Protein AF-A0A2G9T451-F1 (afdb_monomer)

Organism: Teladorsagia circumcincta (NCBI:txid45464)

Radius of gyration: 22.0 Å; Cα contacts (8 Å, |Δi|>4): 60; chains: 1; bounding box: 60×36×50 Å

Structure (mmCIF, N/CA/C/O backbone):
data_AF-A0A2G9T451-F1
#
_entry.id   AF-A0A2G9T451-F1
#
loop_
_atom_site.group_PDB
_atom_site.id
_atom_site.type_symbol
_atom_site.label_atom_id
_atom_site.label_alt_id
_atom_site.label_comp_id
_atom_site.label_asym_id
_atom_site.label_entity_id
_atom_site.label_seq_id
_atom_site.pdbx_PDB_ins_code
_atom_site.Cartn_x
_atom_site.Cartn_y
_atom_site.Cartn_z
_atom_site.occupancy
_atom_site.B_iso_or_equiv
_atom_site.auth_seq_id
_atom_site.auth_comp_id
_atom_site.auth_asym_id
_atom_site.auth_atom_id
_atom_site.pdbx_PDB_model_num
ATOM 1 N N . MET A 1 1 ? -23.391 9.077 10.891 1.00 82.62 1 MET A N 1
ATOM 2 C CA . MET A 1 1 ? -23.750 10.332 10.188 1.00 82.62 1 MET A CA 1
ATOM 3 C C . MET A 1 1 ? -24.499 11.308 11.087 1.00 82.62 1 MET A C 1
ATOM 5 O O . MET A 1 1 ? -24.360 12.505 10.903 1.00 82.62 1 MET A O 1
ATOM 9 N N . ASP A 1 2 ? -25.255 10.810 12.063 1.00 95.25 2 ASP A N 1
ATOM 10 C CA . ASP A 1 2 ? -26.165 11.557 12.947 1.00 95.25 2 ASP A CA 1
ATOM 11 C C . ASP A 1 2 ? -25.881 11.336 14.452 1.00 95.25 2 ASP A C 1
ATOM 13 O O . ASP A 1 2 ? -26.636 11.789 15.303 1.00 95.25 2 ASP A O 1
ATOM 17 N N . GLY A 1 3 ? -24.816 10.602 14.792 1.00 92.62 3 GLY A N 1
ATOM 18 C CA . GLY A 1 3 ? -24.453 10.269 16.174 1.00 92.62 3 GLY A CA 1
ATOM 19 C C . GLY A 1 3 ? -25.285 9.155 16.824 1.00 92.62 3 GLY A C 1
ATOM 20 O O . GLY A 1 3 ? -24.978 8.771 17.946 1.00 92.62 3 GLY A O 1
ATOM 21 N N . THR A 1 4 ? -26.286 8.592 16.137 1.00 96.25 4 THR A N 1
ATOM 22 C CA . THR A 1 4 ? -27.133 7.511 16.685 1.00 96.25 4 THR A CA 1
ATOM 23 C C . THR A 1 4 ? -26.531 6.124 16.489 1.00 96.25 4 THR A C 1
ATOM 25 O O . THR A 1 4 ? -26.974 5.158 17.100 1.00 96.25 4 THR A O 1
ATOM 28 N N . GLY A 1 5 ? -25.541 6.019 15.599 1.00 91.62 5 GLY A N 1
ATOM 29 C CA . GLY A 1 5 ? -24.953 4.744 15.208 1.00 91.62 5 GLY A CA 1
ATOM 30 C C . GLY A 1 5 ? -25.842 3.906 14.288 1.00 91.62 5 GLY A C 1
ATOM 31 O O . GLY A 1 5 ? -25.528 2.743 14.106 1.00 91.62 5 GLY A O 1
ATOM 32 N N . THR A 1 6 ? -26.915 4.468 13.712 1.00 93.44 6 THR A N 1
ATOM 33 C CA . THR A 1 6 ? -27.833 3.743 12.803 1.00 93.44 6 THR A CA 1
ATOM 34 C C . THR A 1 6 ? -27.507 3.970 11.326 1.00 93.44 6 THR A C 1
ATOM 36 O O . THR A 1 6 ? -27.717 3.091 10.499 1.00 93.44 6 THR A O 1
ATOM 39 N N . TYR A 1 7 ? -26.983 5.150 10.981 1.00 93.19 7 TYR A N 1
ATOM 40 C CA . TYR A 1 7 ? -26.692 5.527 9.598 1.00 93.19 7 TYR A CA 1
ATOM 41 C C . TYR A 1 7 ? -25.211 5.857 9.431 1.00 93.19 7 TYR A C 1
ATOM 43 O O . TYR A 1 7 ? -24.685 6.780 10.071 1.00 93.19 7 TYR A O 1
ATOM 51 N N . TRP A 1 8 ? -24.537 5.142 8.533 1.00 93.19 8 TRP A N 1
ATOM 52 C CA . TRP A 1 8 ? -23.125 5.328 8.210 1.00 93.19 8 TRP A CA 1
ATOM 53 C C . TRP A 1 8 ? -22.883 5.205 6.706 1.00 93.19 8 TRP A C 1
ATOM 55 O O . TRP A 1 8 ? -23.667 4.611 5.971 1.00 93.19 8 TRP A O 1
ATOM 65 N N . ILE A 1 9 ? -21.782 5.798 6.254 1.00 94.00 9 ILE A N 1
ATOM 66 C CA . ILE A 1 9 ? -21.193 5.481 4.957 1.00 94.00 9 ILE A CA 1
ATOM 67 C C . ILE A 1 9 ? -20.040 4.532 5.259 1.00 94.00 9 ILE A C 1
ATOM 69 O O . ILE A 1 9 ? -19.106 4.912 5.963 1.00 94.00 9 ILE A O 1
ATOM 73 N N . ASP A 1 10 ? -20.140 3.301 4.769 1.00 94.94 10 ASP A N 1
ATOM 74 C CA . ASP A 1 10 ? -19.111 2.279 4.931 1.00 94.94 10 ASP A CA 1
ATOM 75 C C . ASP A 1 10 ? -18.232 2.225 3.677 1.00 94.94 10 ASP A C 1
ATOM 77 O O . ASP A 1 10 ? -18.734 2.100 2.560 1.00 94.94 10 ASP A O 1
ATOM 81 N N . MET A 1 11 ? -16.916 2.319 3.870 1.00 96.62 11 MET A N 1
ATOM 82 C CA . MET A 1 11 ? -15.927 2.196 2.796 1.00 96.62 11 MET A CA 1
ATOM 83 C C . MET A 1 11 ? -15.291 0.804 2.748 1.00 96.62 11 MET A C 1
ATOM 85 O O . MET A 1 11 ? -14.296 0.608 2.049 1.00 96.62 11 MET A O 1
ATOM 89 N N . SER A 1 12 ? -15.834 -0.167 3.480 1.00 96.88 12 SER A N 1
ATOM 90 C CA . SER A 1 12 ? -15.389 -1.554 3.438 1.00 96.88 12 SER A CA 1
ATOM 91 C C . SER A 1 12 ? -15.488 -2.125 2.018 1.00 96.88 12 SER A C 1
ATOM 93 O O . SER A 1 12 ? -16.419 -1.812 1.268 1.00 96.88 12 SER A O 1
ATOM 95 N N . PRO A 1 13 ? -14.530 -2.971 1.605 1.00 97.12 13 PRO A N 1
ATOM 96 C CA . PRO A 1 13 ? -14.589 -3.608 0.299 1.00 97.12 13 PRO A CA 1
ATOM 97 C C . PRO A 1 13 ? -15.793 -4.555 0.212 1.00 97.12 13 PRO A C 1
ATOM 99 O O . PRO A 1 13 ? -16.250 -5.098 1.217 1.00 97.12 13 PRO A O 1
ATOM 102 N N . LYS A 1 14 ? -16.254 -4.821 -1.017 1.00 96.88 14 LYS A N 1
ATOM 103 C CA . LYS A 1 14 ? -17.452 -5.632 -1.308 1.00 96.88 14 LYS A CA 1
ATOM 104 C C . LYS A 1 14 ? -17.496 -6.993 -0.601 1.00 96.88 14 LYS A C 1
ATOM 106 O O . LYS A 1 14 ? -18.569 -7.493 -0.305 1.00 96.88 14 LYS A O 1
ATOM 111 N N . TRP A 1 15 ? -16.346 -7.616 -0.361 1.00 96.81 15 TRP A N 1
ATOM 112 C CA . TRP A 1 15 ? -16.274 -8.928 0.289 1.00 96.81 15 TRP A CA 1
ATOM 113 C C . TRP A 1 15 ? -16.402 -8.874 1.820 1.00 96.81 15 TRP A C 1
ATOM 115 O O . TRP A 1 15 ? -16.557 -9.920 2.440 1.00 96.81 15 TRP A O 1
ATOM 125 N N . SER A 1 16 ? -16.318 -7.688 2.432 1.00 96.31 16 SER A N 1
ATOM 126 C CA . SER A 1 16 ? -16.315 -7.501 3.890 1.00 96.31 16 SER A CA 1
ATOM 127 C C . SER A 1 16 ? -17.609 -6.895 4.438 1.00 96.31 16 SER A C 1
ATOM 129 O O . SER A 1 16 ? -17.777 -6.855 5.655 1.00 96.31 16 SER A O 1
ATOM 131 N N . SER A 1 17 ? -18.496 -6.385 3.583 1.00 93.81 17 SER A N 1
ATOM 132 C CA . SER A 1 17 ? -19.707 -5.673 4.000 1.00 93.81 17 SER A CA 1
ATOM 133 C C . SER A 1 17 ? -20.854 -5.956 3.036 1.00 93.81 17 SER A C 1
ATOM 135 O O . SER A 1 17 ? -20.662 -5.966 1.819 1.00 93.81 17 SER A O 1
ATOM 137 N N . ASN A 1 18 ? -22.047 -6.188 3.587 1.00 90.62 18 ASN A N 1
ATOM 138 C CA . ASN A 1 18 ? -23.264 -6.416 2.803 1.00 90.62 18 ASN A CA 1
ATOM 139 C C . ASN A 1 18 ? -23.854 -5.108 2.249 1.00 90.62 18 ASN A C 1
ATOM 141 O O . ASN A 1 18 ? -24.587 -5.150 1.265 1.00 90.62 18 ASN A O 1
ATOM 145 N N . ASP A 1 19 ? -23.481 -3.960 2.821 1.00 90.94 19 ASP A N 1
ATOM 146 C CA . ASP A 1 19 ? -23.987 -2.627 2.459 1.00 90.94 19 ASP A CA 1
ATOM 147 C C . ASP A 1 19 ? -23.067 -1.913 1.447 1.00 90.94 19 ASP A C 1
ATOM 149 O O . ASP A 1 19 ? -22.908 -0.690 1.443 1.00 90.94 19 ASP A O 1
ATOM 153 N N . TYR A 1 20 ? -22.401 -2.687 0.587 1.00 94.88 20 TYR A N 1
ATOM 154 C CA . TYR A 1 20 ? -21.441 -2.164 -0.381 1.00 94.88 20 TYR A CA 1
ATOM 155 C C . TYR A 1 20 ? -22.114 -1.344 -1.488 1.00 94.88 20 TYR A C 1
ATOM 157 O O . TYR A 1 20 ? -23.026 -1.806 -2.180 1.00 94.88 20 TYR A O 1
ATOM 165 N N . HIS A 1 21 ? -21.542 -0.171 -1.760 1.00 96.00 21 HIS A N 1
ATOM 166 C CA . HIS A 1 21 ? -21.896 0.665 -2.900 1.00 96.00 21 HIS A CA 1
ATOM 167 C C . HIS A 1 21 ? -20.644 1.094 -3.666 1.00 96.00 21 HIS A C 1
ATOM 169 O O . HIS A 1 21 ? -19.669 1.557 -3.075 1.00 96.00 21 HIS A O 1
ATOM 175 N N . TRP A 1 22 ? -20.682 0.985 -4.995 1.00 96.12 22 TRP A N 1
ATOM 176 C CA . TRP A 1 22 ? -19.582 1.439 -5.843 1.00 96.12 22 TRP A CA 1
ATOM 177 C C . TRP A 1 22 ? -19.480 2.970 -5.849 1.00 96.12 22 TRP A C 1
ATOM 179 O O . TRP A 1 22 ? -20.484 3.661 -6.040 1.00 96.12 22 TRP A O 1
ATOM 189 N N . ARG A 1 23 ? -18.263 3.487 -5.644 1.00 96.81 23 ARG A N 1
ATOM 190 C CA . ARG A 1 23 ? -17.885 4.907 -5.701 1.00 96.81 23 ARG A CA 1
ATOM 191 C C . ARG A 1 23 ? -16.412 5.003 -6.100 1.00 96.81 23 ARG A C 1
ATOM 193 O O . ARG A 1 23 ? -15.634 4.130 -5.731 1.00 96.81 23 ARG A O 1
ATOM 200 N N . ASP A 1 24 ? -16.046 6.067 -6.809 1.00 97.12 24 ASP A N 1
ATOM 201 C CA . ASP A 1 24 ? -14.666 6.291 -7.277 1.00 97.12 24 ASP A CA 1
ATOM 202 C C . ASP A 1 24 ? -13.932 7.386 -6.479 1.00 97.12 24 ASP A C 1
ATOM 204 O O . ASP A 1 24 ? -12.739 7.294 -6.223 1.00 97.12 24 ASP A O 1
ATOM 208 N N . HIS A 1 25 ? -14.654 8.403 -5.988 1.00 97.62 25 HIS A N 1
ATOM 209 C CA . HIS A 1 25 ? -14.052 9.508 -5.224 1.00 97.62 25 HIS A CA 1
ATOM 210 C C . HIS A 1 25 ? -13.620 9.118 -3.801 1.00 97.62 25 HIS A C 1
ATOM 212 O O . HIS A 1 25 ? -12.808 9.814 -3.195 1.00 97.62 25 HIS A O 1
ATOM 218 N N . TRP A 1 26 ? -14.160 8.020 -3.263 1.00 96.75 26 TRP A N 1
ATOM 219 C CA . TRP A 1 26 ? -13.722 7.409 -2.012 1.00 96.75 26 TRP A CA 1
ATOM 220 C C . TRP A 1 26 ? -13.434 5.936 -2.267 1.00 96.75 26 TRP A C 1
ATOM 222 O O . TRP A 1 26 ? -14.317 5.186 -2.681 1.00 96.75 26 TRP A O 1
ATOM 232 N N . MET A 1 27 ? -12.197 5.530 -2.000 1.00 97.12 27 MET A N 1
ATOM 233 C CA . MET A 1 27 ? -11.702 4.174 -2.210 1.00 97.12 27 MET A CA 1
ATOM 234 C C . MET A 1 27 ? -10.913 3.706 -0.989 1.00 97.12 27 MET A C 1
ATOM 236 O O . MET A 1 27 ? -10.540 4.496 -0.122 1.00 97.12 27 MET A O 1
ATOM 240 N N . GLN A 1 28 ? -10.650 2.404 -0.930 1.00 97.75 28 GLN A N 1
ATOM 241 C CA . GLN A 1 28 ? -9.766 1.827 0.075 1.00 97.75 28 GLN A CA 1
ATOM 242 C C . GLN A 1 28 ? -8.306 2.213 -0.208 1.00 97.75 28 GLN A C 1
ATOM 244 O O . GLN A 1 28 ? -7.935 2.522 -1.341 1.00 97.75 28 GLN A O 1
ATOM 249 N N . ALA A 1 29 ? -7.462 2.148 0.820 1.00 97.19 29 ALA A N 1
ATOM 250 C CA . ALA A 1 29 ? -6.030 2.412 0.717 1.00 97.19 29 ALA A CA 1
ATOM 251 C C . ALA A 1 29 ? -5.212 1.183 1.134 1.00 97.19 29 ALA A C 1
ATOM 253 O O . ALA A 1 29 ? -5.629 0.402 1.990 1.00 97.19 29 ALA A O 1
ATOM 254 N N . VAL A 1 30 ? -4.025 1.031 0.541 1.00 97.88 30 VAL A N 1
ATOM 255 C CA . VAL A 1 30 ? -3.067 -0.035 0.866 1.00 97.88 30 VAL A CA 1
ATOM 256 C C . VAL A 1 30 ? -1.791 0.597 1.411 1.00 97.88 30 VAL A C 1
ATOM 258 O O . VAL A 1 30 ? -1.177 1.435 0.749 1.00 97.88 30 VAL A O 1
ATOM 261 N N . TYR A 1 31 ? -1.380 0.166 2.603 1.00 97.12 31 TYR A N 1
ATOM 262 C CA . TYR A 1 31 ? -0.155 0.607 3.265 1.00 97.12 31 TYR A CA 1
ATOM 263 C C . TYR A 1 31 ? 0.818 -0.560 3.423 1.00 97.12 31 TYR A C 1
ATOM 265 O O . TYR A 1 31 ? 0.407 -1.699 3.637 1.00 97.12 31 TYR A O 1
ATOM 273 N N . TYR A 1 32 ? 2.112 -0.261 3.338 1.00 96.12 32 TYR A N 1
ATOM 274 C CA . TYR A 1 32 ? 3.184 -1.236 3.514 1.00 96.12 32 TYR A CA 1
ATOM 275 C C . TYR A 1 32 ? 3.830 -1.057 4.883 1.00 96.12 32 TYR A C 1
ATOM 277 O O . TYR A 1 32 ? 4.057 0.072 5.321 1.00 96.12 32 TYR A O 1
ATOM 285 N N . LEU A 1 33 ? 4.160 -2.171 5.535 1.00 94.81 33 LEU A N 1
ATOM 286 C CA . LEU A 1 33 ? 5.020 -2.136 6.711 1.00 94.81 33 LEU A CA 1
ATOM 287 C C . LEU A 1 33 ? 6.467 -1.832 6.288 1.00 94.81 33 LEU A C 1
ATOM 289 O O . LEU A 1 33 ? 6.895 -2.292 5.227 1.00 94.81 33 LEU A O 1
ATOM 293 N N . PRO A 1 34 ? 7.251 -1.114 7.114 1.00 92.44 34 PRO A N 1
ATOM 294 C CA . PRO A 1 34 ? 8.644 -0.792 6.794 1.00 92.44 34 PRO A CA 1
ATOM 295 C C . PRO A 1 34 ? 9.553 -2.014 6.640 1.00 92.44 34 PRO A C 1
ATOM 297 O O . PRO A 1 34 ? 10.582 -1.945 5.972 1.00 92.44 34 PRO A O 1
ATOM 300 N N . GLN A 1 35 ? 9.194 -3.122 7.286 1.00 89.19 35 GLN A N 1
ATOM 301 C CA . GLN A 1 35 ? 9.925 -4.380 7.240 1.00 89.19 35 GLN A CA 1
ATOM 302 C C . GLN A 1 35 ? 8.952 -5.522 6.966 1.00 89.19 35 GLN A C 1
ATOM 304 O O . GLN A 1 35 ? 7.824 -5.526 7.466 1.00 89.19 35 GLN A O 1
ATOM 309 N N . CYS A 1 36 ? 9.401 -6.496 6.172 1.00 91.38 36 CYS A N 1
ATOM 310 C CA . CYS A 1 36 ? 8.664 -7.736 5.986 1.00 91.38 36 CYS A CA 1
ATOM 311 C C . CYS A 1 36 ? 8.578 -8.468 7.324 1.00 91.38 36 CYS A C 1
ATOM 313 O O . CYS A 1 36 ? 9.561 -8.556 8.060 1.00 91.38 36 CYS A O 1
ATOM 315 N N . MET A 1 37 ? 7.405 -9.012 7.622 1.00 90.94 37 MET A N 1
ATOM 316 C CA . MET A 1 37 ? 7.192 -9.775 8.835 1.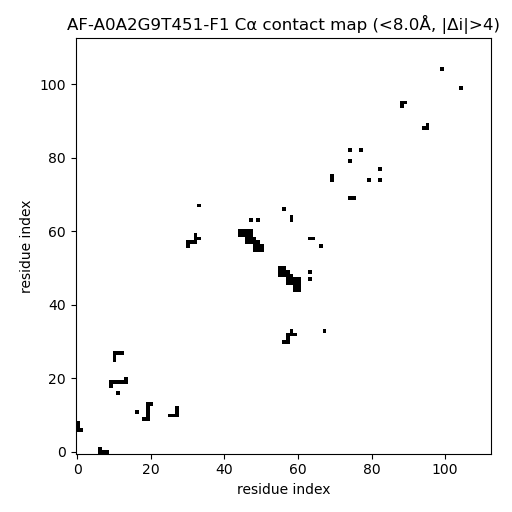00 90.94 37 MET A CA 1
ATOM 317 C C . MET A 1 37 ? 6.421 -11.045 8.538 1.00 90.94 37 MET A C 1
ATOM 319 O O . MET A 1 37 ? 5.496 -11.056 7.728 1.00 90.94 37 MET A O 1
ATOM 323 N N . GLN A 1 38 ? 6.785 -12.098 9.255 1.00 93.56 38 GLN A N 1
ATOM 324 C CA . GLN A 1 38 ? 6.040 -13.344 9.283 1.00 93.56 38 GLN A CA 1
ATOM 325 C C . GLN A 1 38 ? 5.086 -13.308 10.473 1.00 93.56 38 GLN A C 1
ATOM 327 O O . GLN A 1 38 ? 5.481 -12.906 11.564 1.00 93.56 38 GLN A O 1
ATOM 332 N N . VAL A 1 39 ? 3.845 -13.731 10.262 1.00 93.56 39 VAL A N 1
ATOM 333 C CA . VAL A 1 39 ? 2.823 -13.816 11.311 1.00 93.56 39 VAL A CA 1
ATOM 334 C C . VAL A 1 39 ? 2.318 -15.248 11.408 1.00 93.56 39 VAL A C 1
ATOM 336 O O . VAL A 1 39 ? 2.177 -15.929 10.389 1.00 93.56 39 VAL A O 1
ATOM 339 N N . LYS A 1 40 ? 2.042 -15.726 12.623 1.00 96.31 40 LYS A N 1
ATOM 340 C CA . LYS A 1 40 ? 1.467 -17.060 12.840 1.00 96.31 40 LYS A CA 1
ATOM 341 C C . LYS A 1 40 ? 0.000 -16.971 13.241 1.00 96.31 40 LYS A C 1
ATOM 343 O O . LYS A 1 40 ? -0.426 -16.075 13.964 1.00 96.31 40 LYS A O 1
ATOM 348 N N . LYS A 1 41 ? -0.800 -17.945 12.799 1.00 97.19 41 LYS A N 1
ATOM 349 C CA . LYS A 1 41 ? -2.207 -18.045 13.208 1.00 97.19 41 LYS A CA 1
ATOM 350 C C . LYS A 1 41 ? -2.300 -18.172 14.734 1.00 97.19 41 LYS A C 1
ATOM 352 O O . LYS A 1 41 ? -1.667 -19.049 15.314 1.00 97.19 41 LYS A O 1
ATOM 357 N N . GLY A 1 42 ? -3.119 -17.324 15.355 1.00 96.56 42 GLY A N 1
ATOM 358 C CA . GLY A 1 42 ? -3.312 -17.282 16.810 1.00 96.56 42 GLY A CA 1
ATOM 359 C C . GLY A 1 42 ? -2.266 -16.457 17.566 1.00 96.56 42 GLY A C 1
ATOM 360 O O . GLY A 1 42 ? -2.405 -16.271 18.771 1.00 96.56 42 GLY A O 1
ATOM 361 N N . GLU A 1 43 ? -1.243 -15.940 16.883 1.00 95.38 43 GLU A N 1
ATOM 362 C CA . GLU A 1 43 ? -0.290 -15.005 17.474 1.00 95.38 43 GLU A CA 1
ATOM 363 C C . GLU A 1 43 ? -0.941 -13.636 17.695 1.00 95.38 43 GLU A C 1
ATOM 365 O O . GLU A 1 43 ? -1.711 -13.150 16.864 1.00 95.38 43 GLU A O 1
ATOM 370 N N . THR A 1 44 ? -0.623 -13.003 18.824 1.00 93.94 44 THR A N 1
ATOM 371 C CA . THR A 1 44 ? -1.048 -11.628 19.098 1.00 93.94 44 THR A CA 1
ATOM 372 C C . THR A 1 44 ? -0.012 -10.658 18.551 1.00 93.94 44 THR A C 1
ATOM 374 O O . THR A 1 44 ? 1.144 -10.672 18.968 1.00 93.94 44 THR A O 1
ATOM 377 N N . LEU A 1 45 ? -0.450 -9.782 17.651 1.00 91.62 45 LEU A N 1
ATOM 378 C CA . LEU A 1 45 ? 0.368 -8.740 17.047 1.00 91.62 45 LEU A CA 1
ATOM 379 C C . LEU A 1 45 ? -0.142 -7.367 17.482 1.00 91.62 45 LEU A C 1
ATOM 381 O O . LEU A 1 45 ? -1.348 -7.126 17.481 1.00 91.62 45 LEU A O 1
ATOM 385 N N . SER A 1 46 ? 0.771 -6.453 17.805 1.00 92.44 46 SER A N 1
ATOM 386 C CA . SER A 1 46 ? 0.427 -5.049 18.038 1.00 92.44 46 SER A CA 1
ATOM 387 C C . SER A 1 46 ? 0.770 -4.222 16.802 1.00 92.44 46 SER A C 1
ATOM 389 O O . SER A 1 46 ? 1.949 -3.991 16.512 1.00 92.44 46 SER A O 1
ATOM 391 N N . LEU A 1 47 ? -0.266 -3.813 16.066 1.00 93.12 47 LEU A N 1
ATOM 392 C CA . LEU A 1 47 ? -0.156 -2.872 14.956 1.00 93.12 47 LEU A CA 1
ATOM 393 C C . LEU A 1 47 ? -0.260 -1.450 15.503 1.00 93.12 47 LEU A C 1
ATOM 395 O O . LEU A 1 47 ? -1.253 -1.079 16.128 1.00 93.12 47 LEU A O 1
ATOM 399 N N . LYS A 1 48 ? 0.758 -0.645 15.237 1.00 94.00 48 LYS A N 1
ATOM 400 C CA . LYS A 1 48 ? 0.748 0.780 15.523 1.00 94.00 48 LYS A CA 1
ATOM 401 C C . LYS A 1 48 ? 0.201 1.541 14.333 1.00 94.00 48 LYS A C 1
ATOM 403 O O . LYS A 1 48 ? 0.726 1.433 13.226 1.00 94.00 48 LYS A O 1
ATOM 408 N N . CYS A 1 49 ? -0.829 2.328 14.602 1.00 95.25 49 CYS A N 1
ATOM 409 C CA . CYS A 1 49 ? -1.460 3.225 13.649 1.00 95.25 49 CYS A CA 1
ATOM 410 C C . CYS A 1 49 ? -1.021 4.648 13.992 1.00 95.25 49 CYS A C 1
ATOM 412 O O . CYS A 1 49 ? -1.334 5.148 15.072 1.00 95.25 49 CYS A O 1
ATOM 414 N N . SER A 1 50 ? -0.275 5.283 13.098 1.00 95.56 50 SER A N 1
ATOM 415 C CA . SER A 1 50 ? 0.249 6.633 13.289 1.00 95.56 50 SER A CA 1
ATOM 416 C C . SER A 1 50 ? -0.312 7.564 12.225 1.00 95.56 50 SER A C 1
ATOM 418 O O . SER A 1 50 ? -0.567 7.139 11.097 1.00 95.56 50 SER A O 1
ATOM 420 N N . HIS A 1 51 ? -0.524 8.827 12.586 1.00 96.69 51 HIS A N 1
ATOM 421 C CA . HIS A 1 51 ? -0.979 9.844 11.653 1.00 96.69 51 HIS A CA 1
ATOM 422 C C . HIS A 1 51 ? -0.473 11.233 12.049 1.00 96.69 51 HIS A C 1
ATOM 424 O O . HIS A 1 51 ? -0.186 11.491 13.219 1.00 96.69 51 HIS A O 1
ATOM 430 N N . ASP A 1 52 ? -0.374 12.112 11.059 1.00 95.94 52 ASP A N 1
ATOM 431 C CA . ASP A 1 52 ? -0.262 13.557 11.242 1.00 95.94 52 ASP A CA 1
ATOM 432 C C . ASP A 1 52 ? -1.585 14.221 10.806 1.00 95.94 52 ASP A C 1
ATOM 434 O O . ASP A 1 52 ? -2.638 13.576 10.828 1.00 95.94 52 ASP A O 1
ATOM 438 N N . GLU A 1 53 ? -1.561 15.508 10.461 1.00 98.19 53 GLU A N 1
ATOM 439 C CA . GLU A 1 53 ? -2.743 16.247 9.999 1.00 98.19 53 GLU A CA 1
ATOM 440 C C . GLU A 1 53 ? -3.305 15.717 8.663 1.00 98.19 53 GLU A C 1
ATOM 442 O O . GLU A 1 53 ? -4.508 15.808 8.424 1.00 98.19 53 GLU A O 1
ATOM 447 N N . PHE A 1 54 ? -2.469 15.121 7.804 1.00 97.19 54 PHE A N 1
ATOM 448 C CA . PHE A 1 54 ? -2.836 14.774 6.422 1.00 97.19 54 PHE A CA 1
ATOM 449 C C . PHE A 1 54 ? -2.514 13.333 6.015 1.00 97.19 54 PHE A C 1
ATOM 451 O O . PHE A 1 54 ? -2.926 12.885 4.946 1.00 97.19 54 PHE A O 1
ATOM 458 N N . SER A 1 55 ? -1.719 12.612 6.798 1.00 96.75 55 SER A N 1
ATOM 459 C CA . SER A 1 55 ? -1.128 11.335 6.405 1.00 96.75 55 SER A CA 1
ATOM 460 C C . SER A 1 55 ? -1.245 10.292 7.499 1.00 96.75 55 SER A C 1
ATOM 462 O O . SER A 1 55 ? -1.220 10.606 8.681 1.00 96.75 55 SER A O 1
ATOM 464 N N . MET A 1 56 ? -1.291 9.027 7.083 1.00 97.25 56 MET A N 1
ATOM 465 C CA . MET A 1 56 ? -1.267 7.861 7.964 1.00 97.25 56 MET A CA 1
ATOM 466 C C . MET A 1 56 ? -0.101 6.944 7.590 1.00 97.25 56 MET A C 1
ATOM 468 O O . MET A 1 56 ? 0.300 6.882 6.425 1.00 97.25 56 MET A O 1
ATOM 472 N N . TRP A 1 57 ? 0.441 6.223 8.565 1.00 97.44 57 TRP A N 1
ATOM 473 C CA . TRP A 1 57 ? 1.427 5.162 8.367 1.00 97.44 57 TRP A CA 1
ATOM 474 C C . TRP A 1 57 ? 1.320 4.120 9.478 1.00 97.44 5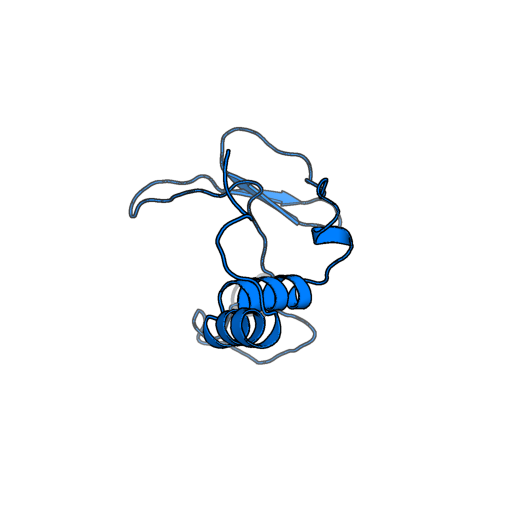7 TRP A C 1
ATOM 476 O O . TRP A 1 57 ? 0.692 4.344 10.515 1.00 97.44 57 TRP A O 1
ATOM 486 N N . PHE A 1 58 ? 1.919 2.955 9.241 1.00 95.62 58 PHE A N 1
ATOM 487 C CA . PHE A 1 58 ? 1.756 1.796 10.107 1.00 95.62 58 PHE A CA 1
ATOM 488 C C . PHE A 1 58 ? 3.094 1.135 10.401 1.00 95.62 58 PHE A C 1
ATOM 490 O O . PHE A 1 58 ? 3.985 1.085 9.551 1.00 95.62 58 PHE A O 1
ATOM 497 N N . SER A 1 59 ? 3.219 0.599 11.607 1.00 94.75 59 SER A N 1
ATOM 498 C CA . SER A 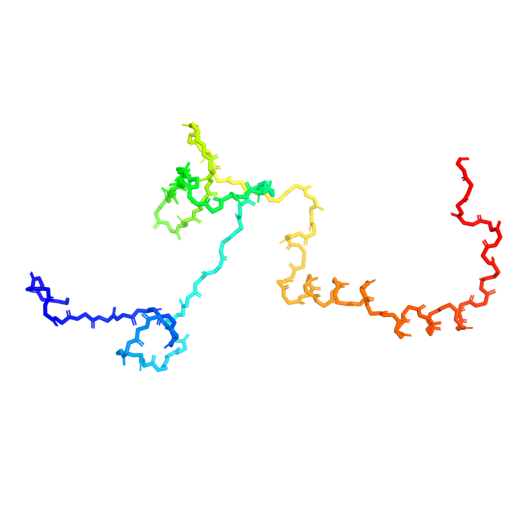1 59 ? 4.372 -0.189 12.026 1.00 94.75 59 SER A CA 1
ATOM 499 C C . SER A 1 59 ? 3.959 -1.264 13.012 1.00 94.75 59 SER A C 1
ATOM 501 O O . SER A 1 59 ? 2.841 -1.266 13.521 1.00 94.75 59 SER A O 1
ATOM 503 N N . VAL A 1 60 ? 4.860 -2.196 13.292 1.00 93.00 60 VAL A N 1
ATOM 504 C CA . VAL A 1 60 ? 4.638 -3.221 14.308 1.00 93.00 60 VAL A CA 1
ATOM 505 C C . VAL A 1 60 ? 5.711 -3.107 15.371 1.00 93.00 60 VAL A C 1
ATOM 507 O O . VAL A 1 60 ? 6.888 -2.940 15.060 1.00 93.00 60 VAL A O 1
ATOM 510 N N . GLY A 1 61 ? 5.297 -3.242 16.630 1.00 85.56 61 GLY A N 1
ATOM 511 C CA . GLY A 1 61 ? 6.203 -3.396 17.763 1.00 85.56 61 GLY A CA 1
ATOM 512 C C . GLY A 1 61 ? 6.093 -2.308 18.829 1.00 85.56 61 GLY A C 1
ATOM 513 O O . GLY A 1 61 ? 5.111 -1.578 18.919 1.00 85.56 61 GLY A O 1
ATOM 514 N N . LYS A 1 62 ? 7.125 -2.278 19.683 1.00 74.69 62 LYS A N 1
ATOM 515 C CA . LYS A 1 62 ? 7.335 -1.424 20.871 1.00 74.69 62 LYS A CA 1
ATOM 516 C C . LYS A 1 62 ? 7.237 0.076 20.624 1.00 74.69 62 LYS A C 1
ATOM 518 O O . LYS A 1 62 ? 6.590 0.817 21.365 1.00 74.69 62 LYS A O 1
ATOM 523 N N . GLU A 1 63 ? 7.914 0.526 19.579 1.00 79.12 63 GLU A N 1
ATOM 524 C CA . GLU A 1 63 ? 8.367 1.911 19.449 1.00 79.12 63 GLU A CA 1
ATOM 525 C C . GLU A 1 63 ? 7.551 2.678 18.424 1.00 79.12 63 GLU A C 1
ATOM 527 O O . GLU A 1 63 ? 6.997 2.099 17.490 1.00 79.12 63 GLU A O 1
ATOM 532 N N . THR A 1 64 ? 7.285 3.946 18.716 1.00 78.38 64 THR A N 1
ATOM 533 C CA . THR A 1 64 ? 6.559 4.805 17.783 1.00 78.38 64 THR A CA 1
ATOM 534 C C . THR A 1 64 ? 7.576 5.267 16.768 1.00 78.38 64 THR A C 1
ATOM 536 O O . THR A 1 64 ? 8.605 5.818 17.147 1.00 78.38 64 THR A O 1
ATOM 539 N N . ILE A 1 65 ? 7.305 4.991 15.499 1.00 88.12 65 ILE A N 1
ATOM 540 C CA . ILE A 1 65 ? 8.203 5.389 14.428 1.00 88.12 65 ILE A CA 1
ATOM 541 C C . ILE A 1 65 ? 7.699 6.681 13.805 1.00 88.12 65 ILE A C 1
ATOM 543 O O . ILE A 1 65 ? 6.496 6.853 13.575 1.00 88.12 65 ILE A O 1
ATOM 547 N N . GLU A 1 66 ? 8.633 7.570 13.504 1.00 92.06 66 GLU A N 1
ATOM 548 C CA . GLU A 1 66 ? 8.360 8.668 12.592 1.00 92.06 66 GLU A CA 1
ATOM 549 C C . GLU A 1 66 ? 8.080 8.130 11.186 1.00 92.06 66 GLU A C 1
ATOM 551 O O . GLU A 1 66 ? 8.391 6.981 10.846 1.00 92.06 66 GLU A O 1
ATOM 556 N N . ARG A 1 67 ? 7.452 8.963 10.359 1.00 94.62 67 ARG A N 1
ATOM 557 C CA . ARG A 1 67 ? 7.113 8.598 8.988 1.00 94.62 67 ARG A CA 1
ATOM 558 C C . ARG A 1 67 ? 8.383 8.305 8.185 1.00 94.62 67 ARG A C 1
ATOM 560 O O . ARG A 1 67 ? 9.274 9.142 8.083 1.00 94.62 67 ARG A O 1
ATOM 567 N N . ILE A 1 68 ? 8.435 7.122 7.576 1.00 93.50 68 ILE A N 1
ATOM 568 C CA . ILE A 1 68 ? 9.592 6.666 6.799 1.00 93.50 68 ILE A CA 1
ATOM 569 C C . ILE A 1 68 ? 9.436 7.068 5.335 1.00 93.50 68 ILE A C 1
ATOM 571 O O . ILE A 1 68 ? 8.394 6.845 4.715 1.00 93.50 68 ILE A O 1
ATOM 575 N N . TYR A 1 69 ? 10.516 7.603 4.775 1.00 95.44 69 TYR A N 1
ATOM 576 C CA . TYR A 1 69 ? 10.633 7.915 3.359 1.00 95.44 69 TYR A CA 1
ATOM 577 C C . TYR A 1 69 ? 11.605 6.964 2.667 1.00 95.44 69 TYR A C 1
ATOM 579 O O . TYR A 1 69 ? 12.477 6.350 3.283 1.00 95.44 69 TYR A O 1
ATOM 587 N N . CYS A 1 70 ? 11.437 6.831 1.357 1.00 95.62 70 CYS A N 1
ATOM 588 C CA . CYS A 1 70 ? 12.295 5.992 0.540 1.00 95.62 70 CYS A CA 1
ATOM 589 C C . CYS A 1 70 ? 13.720 6.563 0.468 1.00 95.62 70 CYS A C 1
ATOM 591 O O . CYS A 1 70 ? 13.904 7.735 0.152 1.00 95.62 70 CYS A O 1
ATOM 593 N N . ASN A 1 71 ? 14.717 5.704 0.688 1.00 95.69 71 ASN A N 1
ATOM 594 C CA . ASN A 1 71 ? 16.139 6.008 0.495 1.00 95.69 71 ASN A CA 1
ATOM 595 C C . ASN A 1 71 ? 16.757 5.301 -0.731 1.00 95.69 71 ASN A C 1
ATOM 597 O O . ASN A 1 71 ? 17.869 5.632 -1.129 1.00 95.69 71 ASN A O 1
ATOM 601 N N . CYS A 1 72 ? 16.045 4.355 -1.356 1.00 95.75 72 CYS A N 1
ATOM 602 C CA . CYS A 1 72 ? 16.527 3.587 -2.509 1.00 95.75 72 CYS A CA 1
ATOM 603 C C . CYS A 1 72 ? 16.249 4.241 -3.874 1.00 95.75 72 CYS A C 1
ATOM 605 O O . CYS A 1 72 ? 16.595 3.661 -4.897 1.00 95.75 72 CYS A O 1
ATOM 607 N N . GLN A 1 73 ? 15.592 5.407 -3.902 1.00 96.38 73 GLN A N 1
ATOM 608 C CA . GLN A 1 73 ? 15.155 6.151 -5.100 1.00 96.38 73 GLN A CA 1
ATOM 609 C C . GLN A 1 73 ? 14.100 5.459 -5.985 1.00 96.38 73 GLN A C 1
ATOM 611 O O . GLN A 1 73 ? 13.360 6.122 -6.705 1.00 96.38 73 GLN A O 1
ATOM 616 N N . LEU A 1 74 ? 13.947 4.137 -5.910 1.00 96.94 74 LEU A N 1
ATOM 617 C CA . LEU A 1 74 ? 12.995 3.416 -6.756 1.00 96.94 74 LEU A CA 1
ATOM 618 C C . LEU A 1 74 ? 11.534 3.804 -6.464 1.00 96.94 74 LEU A C 1
ATOM 620 O O . LEU A 1 74 ? 10.777 4.080 -7.390 1.00 96.94 74 LEU A O 1
ATOM 624 N N . HIS A 1 75 ? 11.134 3.892 -5.190 1.00 96.50 75 HIS A N 1
ATOM 625 C CA . HIS A 1 75 ? 9.739 4.180 -4.816 1.00 96.50 75 HIS A CA 1
ATOM 626 C C . HIS A 1 75 ? 9.318 5.645 -5.008 1.00 96.50 75 HIS A C 1
ATOM 628 O O . HIS A 1 75 ? 8.127 5.940 -4.884 1.00 96.50 75 HIS A O 1
ATOM 634 N N . THR A 1 76 ? 10.277 6.547 -5.246 1.00 96.69 76 THR A N 1
ATOM 635 C CA . THR A 1 76 ? 10.024 7.961 -5.564 1.00 96.69 76 THR A CA 1
ATOM 636 C C . THR A 1 76 ? 9.959 8.196 -7.070 1.00 96.69 76 THR A C 1
ATOM 638 O O . THR A 1 76 ? 9.192 9.046 -7.508 1.00 96.69 76 THR A O 1
ATOM 641 N N . ILE A 1 77 ? 10.722 7.435 -7.861 1.00 97.56 77 ILE A N 1
ATOM 642 C CA . IL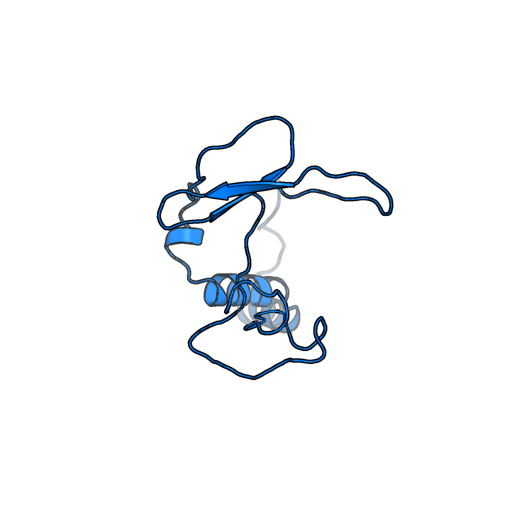E A 1 77 ? 10.774 7.565 -9.325 1.00 97.56 77 ILE A CA 1
ATOM 643 C C . ILE A 1 77 ? 9.679 6.731 -10.005 1.00 97.56 77 ILE A C 1
ATOM 645 O O . ILE A 1 77 ? 9.109 7.157 -11.008 1.00 97.56 77 ILE A O 1
ATOM 649 N N . ME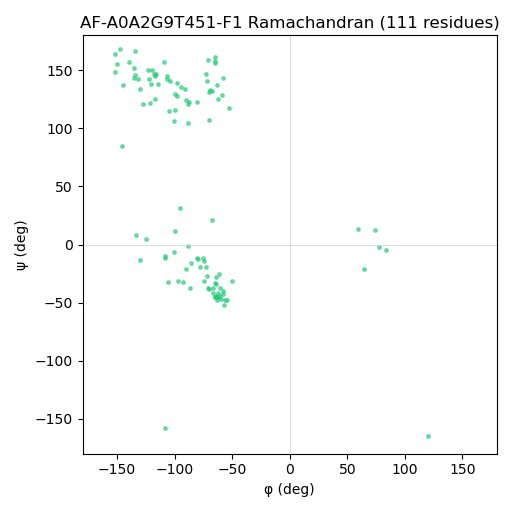T A 1 78 ? 9.369 5.542 -9.480 1.00 97.69 78 MET A N 1
ATOM 650 C CA . MET A 1 78 ? 8.403 4.628 -10.090 1.00 97.69 78 MET A CA 1
ATOM 651 C C . MET A 1 78 ? 7.031 4.703 -9.415 1.00 97.69 78 MET A C 1
ATOM 653 O O . MET A 1 78 ? 6.892 4.531 -8.201 1.00 97.69 78 MET A O 1
ATOM 657 N N . ALA A 1 79 ? 5.989 4.874 -10.232 1.00 97.75 79 ALA A N 1
ATOM 658 C CA . ALA A 1 79 ? 4.609 4.705 -9.793 1.00 97.75 79 ALA A CA 1
ATOM 659 C C . ALA A 1 79 ? 4.327 3.242 -9.401 1.00 97.75 79 ALA A C 1
ATOM 661 O O . ALA A 1 79 ? 5.008 2.31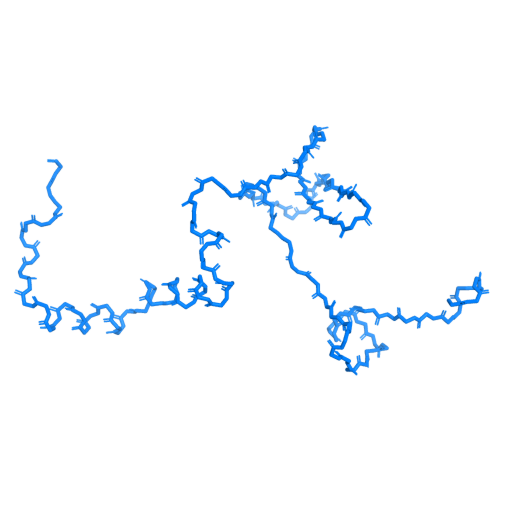7 -9.849 1.00 97.75 79 ALA A O 1
ATOM 662 N N . ARG A 1 80 ? 3.298 3.011 -8.575 1.00 97.69 80 ARG A N 1
ATOM 663 C CA . ARG A 1 80 ? 2.995 1.680 -8.012 1.00 97.69 80 ARG A CA 1
ATOM 664 C C . ARG A 1 80 ? 2.766 0.618 -9.091 1.00 97.69 80 ARG A C 1
ATOM 666 O O . ARG A 1 80 ? 3.316 -0.473 -8.980 1.00 97.69 80 ARG A O 1
ATOM 673 N N . GLN A 1 81 ? 2.037 0.955 -10.153 1.00 97.88 81 GLN A N 1
ATOM 674 C CA . GLN A 1 81 ? 1.819 0.062 -11.291 1.00 97.88 81 GLN A CA 1
ATOM 675 C C . GLN A 1 81 ? 3.112 -0.252 -12.054 1.00 97.88 81 GLN A C 1
ATOM 677 O O . GLN A 1 81 ? 3.280 -1.369 -12.520 1.00 97.88 81 GLN A O 1
ATOM 682 N N . SER A 1 82 ? 4.058 0.688 -12.135 1.00 98.00 82 SER A N 1
ATOM 683 C CA . SER A 1 82 ? 5.346 0.452 -12.797 1.00 98.00 82 SER A CA 1
ATOM 684 C C . SER A 1 82 ? 6.218 -0.513 -11.995 1.00 98.00 82 SER A C 1
ATOM 686 O O . SER A 1 82 ? 6.882 -1.360 -12.584 1.00 98.00 82 SER A O 1
ATOM 688 N N . ILE A 1 83 ? 6.203 -0.405 -10.660 1.00 97.94 83 ILE A N 1
ATOM 689 C CA . ILE A 1 83 ? 6.891 -1.357 -9.772 1.00 97.94 83 ILE A CA 1
ATOM 690 C C . ILE A 1 83 ? 6.280 -2.753 -9.937 1.00 97.94 83 ILE A C 1
ATOM 692 O O . ILE A 1 83 ? 7.013 -3.724 -10.095 1.00 97.94 83 ILE A O 1
ATOM 696 N N . PHE A 1 84 ? 4.946 -2.845 -9.961 1.00 97.81 84 PHE A N 1
ATOM 697 C CA . PHE A 1 84 ? 4.243 -4.101 -10.222 1.00 97.81 84 PHE A CA 1
ATOM 698 C C . PHE A 1 84 ? 4.655 -4.714 -11.566 1.00 97.81 84 PHE A C 1
ATOM 700 O O . PHE A 1 84 ? 5.094 -5.858 -11.594 1.00 97.81 84 PHE A O 1
ATOM 707 N N . SER A 1 85 ? 4.593 -3.948 -12.660 1.00 97.44 85 SER A N 1
ATOM 708 C CA . SER A 1 85 ? 4.969 -4.438 -13.990 1.00 97.44 85 SER A CA 1
ATOM 709 C C . SER A 1 85 ? 6.429 -4.884 -14.064 1.00 97.44 85 SER A C 1
ATOM 711 O O . SER A 1 85 ? 6.730 -5.870 -14.729 1.00 97.44 85 SER A O 1
ATOM 713 N N . ALA A 1 86 ? 7.342 -4.184 -13.384 1.00 96.38 86 ALA A N 1
ATOM 714 C CA 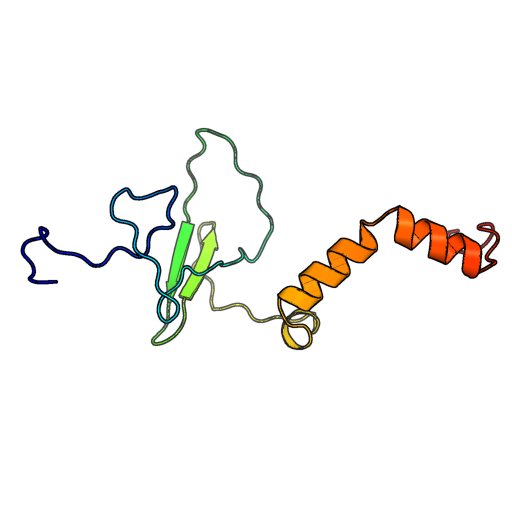. ALA A 1 86 ? 8.743 -4.589 -13.324 1.00 96.38 86 ALA A CA 1
ATOM 715 C C . ALA A 1 86 ? 8.911 -5.942 -12.617 1.00 96.38 86 ALA A C 1
ATOM 717 O O . ALA A 1 86 ? 9.617 -6.806 -13.134 1.00 96.38 86 ALA A O 1
ATOM 718 N N . ASN A 1 87 ? 8.231 -6.149 -11.486 1.00 96.62 87 ASN A N 1
ATOM 719 C CA . ASN A 1 87 ? 8.244 -7.436 -10.788 1.00 96.62 87 ASN A CA 1
ATOM 720 C C . ASN A 1 87 ? 7.654 -8.555 -11.663 1.00 96.62 87 ASN A C 1
ATOM 722 O O . ASN A 1 87 ? 8.277 -9.602 -11.800 1.00 96.62 87 ASN A O 1
ATOM 726 N N . GLU A 1 88 ? 6.520 -8.303 -12.326 1.00 97.38 88 GLU A N 1
ATOM 727 C CA . GLU A 1 88 ? 5.880 -9.254 -13.250 1.00 97.38 88 GLU A CA 1
ATOM 728 C C . GLU A 1 88 ? 6.837 -9.701 -14.366 1.00 97.38 88 GLU A C 1
ATOM 730 O O . GLU A 1 88 ? 7.024 -10.892 -14.597 1.00 97.38 88 GLU A O 1
ATOM 735 N N . LEU A 1 89 ? 7.534 -8.761 -15.014 1.00 95.38 89 LEU A N 1
ATOM 736 C CA . LEU A 1 89 ? 8.497 -9.084 -16.074 1.00 95.38 89 LEU A CA 1
ATOM 737 C C . LEU A 1 89 ? 9.694 -9.907 -15.570 1.00 95.38 89 LEU A C 1
ATOM 739 O O . LEU A 1 89 ? 10.208 -10.753 -16.304 1.00 95.38 89 LEU A O 1
ATOM 743 N N . LEU A 1 90 ? 10.149 -9.675 -14.334 1.00 94.56 90 LEU A N 1
ATOM 744 C CA . LEU A 1 90 ? 11.241 -10.441 -13.719 1.00 94.56 90 LEU A CA 1
ATOM 745 C C . LEU A 1 90 ? 10.822 -11.874 -13.348 1.00 94.56 90 LEU A C 1
ATOM 747 O O . LEU A 1 90 ? 11.661 -12.783 -13.320 1.00 94.56 90 LEU A O 1
ATOM 751 N N . GLU A 1 91 ? 9.538 -12.092 -13.084 1.00 95.19 91 GLU A N 1
ATOM 752 C CA . GLU A 1 91 ? 8.972 -13.407 -12.775 1.00 95.19 91 GLU A CA 1
ATOM 753 C C . GLU A 1 91 ? 8.488 -14.150 -14.034 1.00 95.19 91 GLU A C 1
ATOM 755 O O . GLU A 1 91 ? 8.442 -15.382 -14.048 1.00 95.19 91 GLU A O 1
ATOM 760 N N . ASN A 1 92 ? 8.219 -13.433 -15.129 1.00 96.62 92 ASN A N 1
ATOM 761 C CA . ASN A 1 92 ? 7.718 -14.004 -16.373 1.00 96.62 92 ASN A CA 1
ATOM 762 C C . ASN A 1 92 ? 8.777 -14.853 -17.104 1.00 96.62 92 ASN A C 1
ATOM 764 O O . ASN A 1 92 ? 9.722 -14.348 -17.717 1.00 96.62 92 ASN A O 1
ATOM 768 N N . VAL A 1 93 ? 8.588 -16.174 -17.068 1.00 96.12 93 VAL A N 1
ATOM 769 C CA . VAL A 1 93 ? 9.510 -17.153 -17.663 1.00 96.12 93 VAL A CA 1
ATOM 770 C C . VAL A 1 93 ? 9.589 -17.022 -19.184 1.00 96.12 93 VAL A C 1
ATOM 772 O O . VAL A 1 93 ? 10.693 -16.984 -19.719 1.00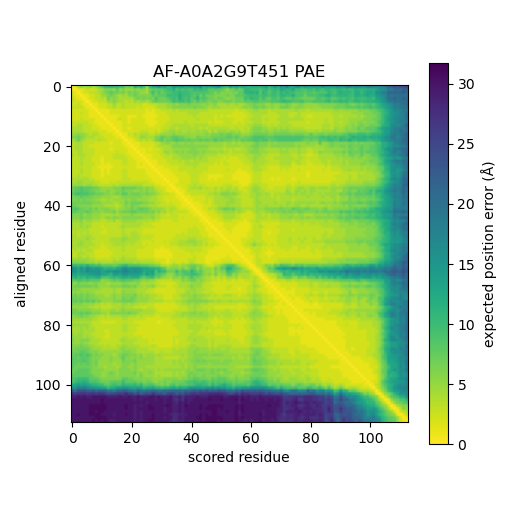 96.12 93 VAL A O 1
ATOM 775 N N . GLN A 1 94 ? 8.453 -16.885 -19.879 1.00 95.81 94 GLN A N 1
ATOM 776 C CA . GLN A 1 94 ? 8.430 -16.749 -21.342 1.00 95.81 94 GLN A CA 1
ATOM 777 C C . GLN A 1 94 ? 9.210 -15.521 -21.808 1.00 95.81 94 GLN A C 1
ATOM 779 O O . GLN A 1 94 ? 10.040 -15.620 -22.707 1.00 95.81 94 GLN A O 1
ATOM 784 N N . PHE A 1 95 ? 8.981 -14.374 -21.167 1.00 94.62 95 PHE A N 1
ATOM 785 C CA . PHE A 1 95 ? 9.695 -13.140 -21.480 1.00 94.62 95 PHE A CA 1
ATOM 786 C C . PHE A 1 95 ? 11.203 -13.289 -21.255 1.00 94.62 95 PHE A C 1
ATOM 788 O O . PHE A 1 95 ? 12.013 -12.898 -22.095 1.00 94.62 95 PHE A O 1
ATOM 795 N N . ARG A 1 96 ? 11.598 -13.908 -20.138 1.00 92.50 96 ARG A N 1
ATOM 796 C CA . ARG A 1 96 ? 13.011 -14.139 -19.815 1.00 92.50 96 ARG A CA 1
ATOM 797 C C . ARG A 1 96 ? 13.685 -15.118 -20.761 1.00 92.50 96 ARG A C 1
ATOM 799 O O . ARG A 1 96 ? 14.861 -14.935 -21.067 1.00 92.50 96 ARG A O 1
ATOM 806 N N . ASP A 1 97 ? 12.981 -16.152 -21.193 1.00 94.06 97 ASP A N 1
ATOM 807 C CA . ASP A 1 97 ? 13.514 -17.128 -22.136 1.00 94.06 97 ASP A CA 1
ATOM 808 C C . ASP A 1 97 ? 13.660 -16.523 -23.532 1.00 94.06 97 ASP A C 1
ATOM 810 O O . ASP A 1 97 ? 14.693 -16.726 -24.167 1.00 94.06 97 ASP A O 1
ATOM 814 N N . GLU A 1 98 ? 12.723 -15.675 -23.956 1.00 94.31 98 GLU A N 1
ATOM 815 C CA . GLU A 1 98 ? 12.853 -14.929 -25.209 1.00 94.31 98 GLU A CA 1
ATOM 816 C C . GLU A 1 98 ? 14.056 -13.976 -25.182 1.00 94.31 98 GLU A C 1
ATOM 818 O O . GLU A 1 98 ? 14.843 -13.944 -26.127 1.00 94.31 98 GLU A O 1
ATOM 823 N N . ILE A 1 99 ? 14.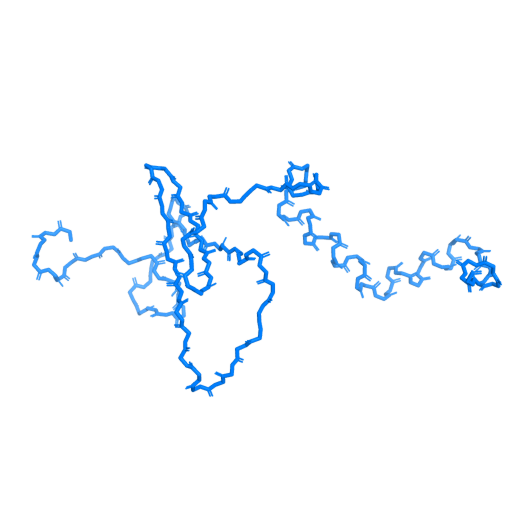288 -13.272 -24.065 1.00 93.12 99 ILE A N 1
ATOM 824 C CA . ILE A 1 99 ? 15.492 -12.442 -23.896 1.00 93.12 99 ILE A CA 1
ATOM 825 C C . ILE A 1 99 ? 16.772 -13.274 -24.055 1.00 93.12 99 ILE A C 1
ATOM 827 O O . ILE A 1 99 ? 17.729 -12.802 -24.668 1.00 93.12 99 ILE A O 1
ATOM 831 N N . LYS A 1 100 ? 16.819 -14.504 -23.524 1.00 90.75 100 LYS A N 1
ATOM 832 C CA . LYS A 1 100 ? 17.992 -15.384 -23.683 1.00 90.75 100 LYS A CA 1
ATOM 833 C C . LYS A 1 100 ? 18.172 -15.817 -25.137 1.00 90.75 100 LYS A C 1
ATOM 835 O O . LYS A 1 100 ? 19.302 -15.823 -25.620 1.00 90.75 100 LYS A O 1
ATOM 840 N N . THR A 1 101 ? 17.077 -16.153 -25.818 1.00 92.50 101 THR A N 1
ATOM 841 C CA . THR A 1 101 ? 17.081 -16.567 -27.227 1.00 92.50 101 THR A CA 1
ATOM 842 C C . THR A 1 101 ? 17.568 -15.442 -28.138 1.00 92.50 101 THR A C 1
ATOM 844 O O . THR A 1 101 ? 18.465 -15.659 -28.951 1.00 92.50 101 THR A O 1
ATOM 847 N N . VAL A 1 102 ? 17.042 -14.226 -27.970 1.00 89.94 102 VAL A N 1
ATOM 848 C CA . VAL A 1 102 ? 17.425 -13.052 -28.773 1.00 89.94 102 VAL A CA 1
ATOM 849 C C . VAL A 1 102 ? 18.805 -12.515 -28.374 1.00 89.94 102 VAL A C 1
ATOM 851 O O . VAL A 1 102 ? 19.537 -11.990 -29.210 1.00 89.94 102 VAL A O 1
ATOM 854 N N . GLY A 1 103 ? 19.185 -12.658 -27.103 1.00 70.50 103 GLY A N 1
ATOM 855 C CA . GLY A 1 103 ? 20.411 -12.095 -26.541 1.00 70.50 103 GLY A CA 1
ATOM 856 C C . GLY A 1 103 ? 21.712 -12.797 -26.942 1.00 70.50 103 GLY A C 1
ATOM 857 O O . GLY A 1 103 ? 22.773 -12.229 -26.711 1.00 70.50 103 GLY A O 1
ATOM 858 N N . GLY A 1 104 ? 21.688 -14.008 -27.513 1.00 59.06 104 GLY A N 1
ATOM 859 C CA . GLY A 1 104 ? 22.897 -14.692 -28.009 1.00 59.06 104 GLY A CA 1
ATOM 860 C C . GLY A 1 104 ? 24.001 -14.967 -26.966 1.00 59.06 104 GLY A C 1
ATOM 861 O O . GLY A 1 104 ? 25.127 -15.300 -27.337 1.00 59.06 104 GLY A O 1
ATOM 862 N N . PHE A 1 105 ? 23.724 -14.840 -25.664 1.00 57.09 105 PHE A N 1
ATOM 863 C CA . PHE A 1 105 ? 24.719 -15.048 -24.609 1.00 57.09 105 PHE A CA 1
ATOM 864 C C . PHE A 1 105 ? 24.773 -16.520 -24.182 1.00 57.09 105 PHE A C 1
ATOM 866 O O . PHE A 1 105 ? 23.937 -17.000 -23.418 1.00 57.09 105 PHE A O 1
ATOM 873 N N . SER A 1 106 ? 25.820 -17.223 -24.630 1.00 48.91 106 SER A N 1
ATOM 874 C CA . SER A 1 106 ? 26.312 -18.442 -23.976 1.00 48.91 106 SER A CA 1
ATOM 875 C C . SER A 1 106 ? 26.565 -18.135 -22.496 1.00 48.91 106 SER A C 1
ATOM 877 O O . SER A 1 106 ? 27.398 -17.293 -22.156 1.00 48.91 106 SER A O 1
ATOM 879 N N . THR A 1 107 ? 25.841 -18.802 -21.600 1.00 52.22 107 THR A N 1
ATOM 880 C CA . THR A 1 107 ? 25.840 -18.592 -20.141 1.00 52.22 107 THR A CA 1
ATOM 881 C C . THR A 1 107 ? 27.152 -18.971 -19.437 1.00 52.22 107 THR A C 1
ATOM 883 O O . THR A 1 107 ? 27.153 -19.206 -18.232 1.00 52.22 107 THR A O 1
ATOM 886 N N . GLN A 1 108 ? 28.289 -19.034 -20.133 1.00 49.16 108 GLN A N 1
ATOM 887 C CA . GLN A 1 108 ? 29.548 -19.468 -19.527 1.00 49.16 108 GLN A CA 1
ATOM 888 C C . GLN A 1 108 ? 30.277 -18.403 -18.687 1.00 49.16 108 GLN A C 1
ATOM 890 O O . GLN A 1 108 ? 31.153 -18.799 -17.926 1.00 49.16 108 GLN A O 1
ATOM 895 N N . ASN A 1 109 ? 29.922 -17.107 -18.730 1.00 46.47 109 ASN A N 1
ATOM 896 C CA . ASN A 1 109 ? 30.776 -16.062 -18.125 1.00 46.47 109 ASN A CA 1
ATOM 897 C C . ASN A 1 109 ? 30.115 -14.984 -17.239 1.00 46.47 109 ASN A C 1
ATOM 899 O O . ASN A 1 109 ? 30.816 -14.058 -16.848 1.00 46.47 109 ASN A O 1
ATOM 903 N N . LEU A 1 110 ? 28.827 -15.056 -16.874 1.00 48.50 110 LEU A N 1
ATOM 904 C CA . LEU A 1 110 ? 28.198 -13.956 -16.105 1.00 48.50 110 LEU A CA 1
ATOM 905 C C . LEU A 1 110 ? 28.045 -14.177 -14.594 1.00 48.50 110 LEU A C 1
ATOM 907 O O . LEU A 1 110 ? 27.707 -13.232 -13.893 1.00 48.50 110 LEU A O 1
ATOM 911 N N . PHE A 1 111 ? 28.359 -15.365 -14.073 1.00 47.28 111 PHE A N 1
ATOM 912 C CA . PHE A 1 111 ? 28.426 -15.597 -12.626 1.00 47.28 111 PHE A CA 1
ATOM 913 C C . PHE A 1 111 ? 29.536 -16.601 -12.294 1.00 47.28 111 PHE A C 1
ATOM 915 O O . PHE A 1 111 ? 29.302 -17.802 -12.169 1.00 47.28 111 PHE A O 1
ATOM 922 N N . ARG A 1 112 ? 30.767 -16.108 -12.154 1.00 34.06 112 ARG A N 1
ATOM 923 C CA . ARG A 1 112 ? 31.767 -16.721 -11.269 1.00 34.06 112 ARG A CA 1
ATOM 924 C C . ARG A 1 112 ? 32.115 -15.697 -10.177 1.00 34.06 112 ARG A C 1
ATOM 926 O O . ARG A 1 112 ? 32.039 -14.508 -10.480 1.00 34.06 112 ARG A O 1
ATOM 933 N N . PRO A 1 113 ? 32.375 -16.163 -8.942 1.00 42.78 113 PRO A N 1
ATOM 934 C CA . PRO A 1 113 ? 32.537 -15.319 -7.756 1.00 42.78 113 PRO A CA 1
ATOM 935 C C . PRO A 1 113 ? 33.691 -14.324 -7.873 1.00 42.78 113 PRO A C 1
ATOM 937 O O . PRO A 1 113 ? 34.659 -14.628 -8.608 1.00 42.78 113 PRO A O 1
#

Foldseek 3Di:
DPPPPPDDDDQDDPVPDPPDDDDDVDHDDDADEPDDDDDDVPDDWDKDWDDDPPDIHIYTDDDDDDDDDDPPCPPVVDDPVRVVVVVVCVPDPVNVVVCVVVVPDDPPPDDDD

Mean predicted aligned error: 7.29 Å

pLDDT: mean 90.16, std 13.84, range [34.06, 98.19]

Sequence (113 aa):
MDGTGTYWIDMSPKWSSNDYHWRDHWMQAVYYLPQCMQVKKGETLSLKCSHDEFSMWFSVGKETIERIYCNCQLHTIMARQSIFSANELLENVQFRDEIKTVGGFSTQNLFRP

Secondary structure (DSSP, 8-state):
--SSSS-------TTT-TT----SSS-------SS-----TT----EEEEE-SS-EEEEESSSPPPPP--SSSHHHHS-HHHHHHHHHHHH-HHHHHHHHHHH---TTSS---

Solvent-accessible surface area (backbone atoms only — not comparable to full-atom values): 8057 Å² total; per-residue (Å²): 110,80,84,78,84,82,53,76,87,72,74,59,54,69,91,77,38,93,81,53,72,95,63,81,95,62,73,78,85,88,85,73,58,91,60,92,77,90,83,60,92,92,62,88,78,59,75,43,83,45,68,66,99,86,50,75,52,52,44,75,64,95,70,87,75,76,92,84,74,81,85,80,56,54,78,77,74,42,54,74,68,55,52,50,52,53,53,50,55,75,67,34,60,68,62,50,50,49,50,51,66,76,59,72,66,76,84,84,76,86,83,74,136

Nearest PDB structures (foldseek):
  7zvw-assembly1_C  TM=2.554E-01  e=3.770E+00  Komagataella phaffii GS115
  2qlz-assembly1_A  TM=2.620E-01  e=9.561E+00  unclassified

InterPro domains:
  IPR029063 S-adenosyl-L-methionine-dependent methyltransferase superfamily [SSF53335] (5-60)
  IPR055135 Protein arginine N-methyltransferase domain [PF22528] (6-59)